Protein AF-X1VZ07-F1 (afdb_monomer_lite)

pLDDT: mean 96.07, std 5.17, range [61.47, 98.81]

Secondary structure (DSSP, 8-state):
-HHHHHHHHHHHHHHHHTT-HHHHHHHHHHHHHHHHHTTT----TT--HHHHHHHHHHHHHHHHHHTT-HHHHHHHHHHHHHHHHHTT-GGGHHHHHHHHHHHHHHTT-HHHHHHHHHHHHHH--SS---HHHHHHHHHHHHHTT-HHHHGGG-

Organism: NCBI:txid412755

Foldseek 3Di:
DQVVLVVLQVVLVVCVVVVVLVSSLVSLVVSLVVLVVCVPPPPDPPGDSPVSNLSSLLSNLLSCLSVVVLVVNVVSLVVNVVVCVVVVVQLCVLSSLQSVLSSCVSVVVLVSNLVSLVVSVVSHDDDDPPLVSLQSNLVSCVSVVVPVVSVVSD

Radius of gyration: 16.27 Å; chains: 1; bounding box: 40×30×47 Å

Structure (mmCIF, N/CA/C/O backbone):
data_AF-X1VZ07-F1
#
_entry.id   AF-X1VZ07-F1
#
loop_
_atom_site.group_PDB
_atom_site.id
_atom_site.type_symbol
_atom_site.label_atom_id
_atom_site.label_alt_id
_atom_site.label_comp_id
_atom_site.label_asym_id
_atom_site.label_entity_id
_atom_site.label_seq_id
_atom_site.pdbx_PDB_ins_code
_atom_site.Cartn_x
_atom_site.Cartn_y
_atom_site.Cartn_z
_atom_site.occupancy
_atom_site.B_iso_or_equiv
_atom_site.auth_seq_id
_atom_site.auth_comp_id
_atom_site.auth_asym_id
_atom_site.auth_atom_id
_atom_site.pdbx_PDB_model_num
ATOM 1 N N . SER A 1 1 ? 17.725 -8.557 -16.104 1.00 88.75 1 SER A N 1
ATOM 2 C CA . SER A 1 1 ? 16.835 -8.393 -17.277 1.00 88.75 1 SER A CA 1
ATOM 3 C C . SER A 1 1 ? 15.409 -8.119 -16.800 1.00 88.75 1 SER A C 1
ATOM 5 O O . SER A 1 1 ? 15.163 -8.218 -15.601 1.00 88.75 1 SER A O 1
ATOM 7 N N . TYR A 1 2 ? 14.483 -7.753 -17.695 1.00 93.25 2 TYR A N 1
ATOM 8 C CA . TYR A 1 2 ? 13.095 -7.432 -17.327 1.00 93.25 2 TYR A CA 1
ATOM 9 C C . TYR A 1 2 ? 12.397 -8.621 -16.663 1.00 93.25 2 TYR A C 1
ATOM 11 O O . TYR A 1 2 ? 11.966 -8.511 -15.522 1.00 93.25 2 TYR A O 1
ATOM 19 N N . THR A 1 3 ? 12.429 -9.788 -17.313 1.00 94.06 3 THR A N 1
ATOM 20 C CA . THR A 1 3 ? 11.835 -11.034 -16.807 1.00 94.06 3 THR A CA 1
ATOM 21 C C . THR A 1 3 ? 12.337 -11.405 -15.412 1.00 94.06 3 THR A C 1
ATOM 23 O O . THR A 1 3 ? 11.547 -11.788 -14.558 1.00 94.06 3 THR A O 1
ATOM 26 N N . VAL A 1 4 ? 13.636 -11.228 -15.140 1.00 96.12 4 VAL A N 1
ATOM 27 C CA . VAL A 1 4 ? 14.211 -11.496 -13.810 1.00 96.12 4 VAL 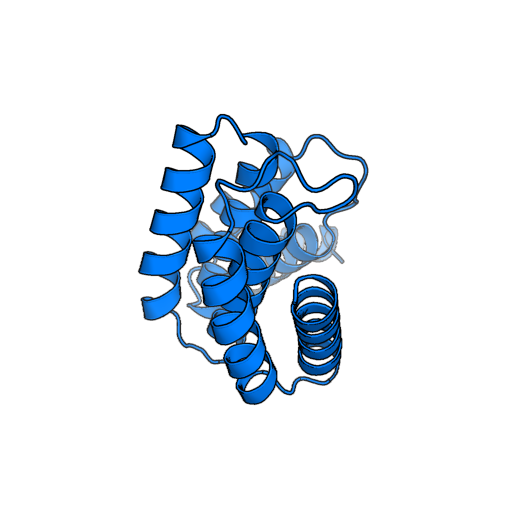A CA 1
ATOM 28 C C . VAL A 1 4 ? 13.595 -10.593 -12.739 1.00 96.12 4 VAL A C 1
ATOM 30 O O . VAL A 1 4 ? 13.274 -11.072 -11.657 1.00 96.12 4 VAL A O 1
ATOM 33 N N . ASN A 1 5 ? 13.390 -9.306 -13.030 1.00 97.25 5 ASN A N 1
ATOM 34 C CA . ASN A 1 5 ? 12.803 -8.380 -12.058 1.00 97.25 5 ASN A CA 1
ATOM 35 C C . ASN A 1 5 ? 11.287 -8.566 -11.918 1.00 97.25 5 ASN A C 1
ATOM 37 O O . ASN A 1 5 ? 10.767 -8.424 -10.817 1.00 97.25 5 ASN A O 1
ATOM 41 N N . CYS A 1 6 ? 10.583 -8.963 -12.981 1.00 96.31 6 CYS A N 1
ATOM 42 C CA . CYS A 1 6 ? 9.183 -9.381 -12.876 1.00 96.31 6 CYS A CA 1
ATOM 43 C C . CYS A 1 6 ? 9.042 -10.611 -11.968 1.00 96.31 6 CYS A C 1
ATOM 45 O O . CYS A 1 6 ? 8.223 -10.610 -11.055 1.00 96.31 6 CYS A O 1
ATOM 47 N N . ASN A 1 7 ? 9.892 -11.627 -12.151 1.00 97.19 7 ASN A N 1
ATOM 48 C CA . ASN A 1 7 ? 9.895 -12.810 -11.288 1.00 97.19 7 ASN A CA 1
ATOM 49 C C . ASN A 1 7 ? 10.259 -12.457 -9.843 1.00 97.19 7 ASN A C 1
ATOM 51 O O . ASN A 1 7 ? 9.643 -12.971 -8.915 1.00 97.19 7 ASN A O 1
ATOM 55 N N . LYS A 1 8 ? 11.212 -11.540 -9.638 1.00 98.06 8 LYS A N 1
ATOM 56 C CA . LYS A 1 8 ? 11.553 -11.036 -8.305 1.00 98.06 8 LYS A CA 1
ATOM 57 C C . LYS A 1 8 ? 10.361 -10.341 -7.633 1.00 98.06 8 LYS A C 1
ATOM 59 O O . LYS A 1 8 ? 10.103 -10.603 -6.462 1.00 98.06 8 LYS A O 1
ATOM 64 N N . TYR A 1 9 ? 9.603 -9.526 -8.369 1.00 98.31 9 TYR A N 1
ATOM 65 C CA . TYR A 1 9 ? 8.363 -8.933 -7.864 1.00 98.31 9 TYR A CA 1
ATOM 66 C C . TYR A 1 9 ? 7.345 -10.010 -7.452 1.00 98.31 9 TYR A C 1
ATOM 68 O O . TYR A 1 9 ? 6.799 -9.936 -6.354 1.00 98.31 9 TYR A O 1
ATOM 76 N N . LEU A 1 10 ? 7.140 -11.049 -8.271 1.00 98.06 10 LEU A N 1
ATOM 77 C CA . LEU A 1 10 ? 6.233 -12.160 -7.938 1.00 98.06 10 LEU A CA 1
ATOM 78 C C . LEU A 1 10 ? 6.692 -12.939 -6.693 1.00 98.06 10 LEU A C 1
ATOM 80 O O . LEU A 1 10 ? 5.879 -13.267 -5.831 1.00 98.06 10 LEU A O 1
ATOM 84 N N . ILE A 1 11 ? 7.999 -13.178 -6.546 1.00 98.31 11 ILE A N 1
ATOM 85 C CA . ILE A 1 11 ? 8.575 -13.773 -5.330 1.00 98.31 11 ILE A CA 1
ATOM 86 C C . ILE A 1 11 ? 8.301 -12.882 -4.114 1.00 98.31 11 ILE A C 1
ATOM 88 O O . ILE A 1 11 ? 7.955 -13.393 -3.049 1.00 98.31 11 ILE A O 1
ATOM 92 N N . ALA A 1 12 ? 8.415 -11.559 -4.259 1.00 98.56 12 ALA A N 1
ATOM 93 C CA . ALA A 1 12 ? 8.084 -10.631 -3.186 1.00 98.56 12 ALA A CA 1
ATOM 94 C C . ALA A 1 12 ? 6.601 -10.716 -2.791 1.00 98.56 12 ALA A C 1
ATOM 96 O O . ALA A 1 12 ? 6.312 -10.749 -1.600 1.00 98.56 12 ALA A O 1
ATOM 97 N N . GLN A 1 13 ? 5.675 -10.839 -3.750 1.00 98.44 13 GLN A N 1
ATOM 98 C CA . GLN A 1 13 ? 4.250 -11.044 -3.445 1.00 98.44 13 GLN A CA 1
ATOM 99 C C . GLN A 1 13 ? 4.016 -12.330 -2.640 1.00 98.44 13 GLN A C 1
ATOM 101 O O . GLN A 1 13 ? 3.310 -12.308 -1.633 1.00 98.44 13 GLN A O 1
ATOM 106 N N . ASN A 1 14 ? 4.671 -13.434 -3.013 1.00 98.38 14 ASN A N 1
ATOM 107 C CA . ASN A 1 14 ? 4.587 -14.686 -2.254 1.00 98.38 14 ASN A CA 1
ATOM 108 C C . ASN A 1 14 ? 5.146 -14.530 -0.832 1.00 98.38 14 ASN A C 1
ATOM 110 O O . ASN A 1 14 ? 4.551 -15.014 0.128 1.00 98.38 14 ASN A O 1
ATOM 114 N N . LYS A 1 15 ? 6.265 -13.813 -0.676 1.00 98.50 15 LYS A N 1
ATOM 115 C CA . LYS A 1 15 ? 6.839 -13.498 0.640 1.00 98.50 15 LYS A CA 1
ATOM 116 C C . LYS A 1 15 ? 5.877 -12.666 1.494 1.00 98.50 15 LYS A C 1
ATOM 118 O O . LYS A 1 15 ? 5.711 -12.980 2.668 1.00 98.50 15 LYS A O 1
ATOM 123 N N . ILE A 1 16 ? 5.202 -11.666 0.918 1.00 98.06 16 ILE A N 1
ATOM 124 C CA . ILE A 1 16 ? 4.162 -10.876 1.607 1.00 98.06 16 ILE A CA 1
ATOM 125 C C . ILE A 1 16 ? 3.028 -11.785 2.083 1.00 98.06 16 ILE A C 1
ATOM 127 O O . ILE A 1 16 ? 2.641 -11.705 3.247 1.00 98.06 16 ILE A O 1
ATOM 131 N N . TYR A 1 17 ? 2.536 -12.677 1.218 1.00 96.50 17 TYR A N 1
ATOM 132 C CA . TYR A 1 17 ? 1.482 -13.633 1.567 1.00 96.50 17 TYR A CA 1
ATOM 133 C C . TYR A 1 17 ? 1.880 -14.546 2.740 1.00 96.50 17 TYR A C 1
ATOM 135 O O . TYR A 1 17 ? 1.061 -14.838 3.607 1.00 96.50 17 TYR A O 1
ATOM 143 N N . LEU A 1 18 ? 3.155 -14.939 2.810 1.00 97.94 18 LEU A N 1
ATOM 144 C CA . LEU A 1 18 ? 3.720 -15.742 3.900 1.00 97.94 18 LEU A CA 1
ATOM 145 C C . LEU A 1 18 ? 4.106 -14.925 5.150 1.00 97.94 18 LEU A C 1
ATOM 147 O O . LEU A 1 18 ? 4.579 -15.495 6.130 1.00 97.94 18 LEU A O 1
ATOM 151 N N . GLY A 1 19 ? 3.940 -13.599 5.135 1.00 97.25 19 GLY A N 1
ATOM 152 C CA . GLY A 1 19 ? 4.330 -12.714 6.238 1.00 97.25 19 GLY A CA 1
ATOM 153 C C . GLY A 1 19 ? 5.837 -12.436 6.346 1.00 97.25 19 GLY A C 1
ATOM 154 O O . GLY A 1 19 ? 6.286 -11.854 7.334 1.00 97.25 19 GLY A O 1
ATOM 155 N N . LEU A 1 20 ? 6.629 -12.802 5.335 1.00 98.38 20 LEU A N 1
ATOM 156 C CA . LEU A 1 20 ? 8.079 -12.583 5.256 1.00 98.38 20 LEU A CA 1
ATOM 157 C C . LEU A 1 20 ? 8.399 -11.149 4.793 1.00 98.38 20 LEU A C 1
ATOM 159 O O . LEU A 1 20 ? 9.041 -10.920 3.763 1.00 98.38 20 LEU A O 1
ATOM 163 N N . TYR A 1 21 ? 7.917 -10.161 5.548 1.00 98.19 21 TYR A N 1
ATOM 164 C CA . TYR A 1 21 ? 7.914 -8.754 5.138 1.00 98.19 21 TYR A CA 1
ATOM 165 C C . TYR A 1 21 ? 9.319 -8.158 4.957 1.00 98.19 21 TYR A C 1
ATOM 167 O O . TYR A 1 21 ? 9.546 -7.424 4.001 1.00 98.19 21 TYR A O 1
ATOM 175 N N . GLU A 1 22 ? 10.291 -8.497 5.808 1.00 98.19 22 GLU A N 1
ATOM 176 C CA . GLU A 1 22 ? 11.678 -8.016 5.656 1.00 98.19 22 GLU A CA 1
ATOM 177 C C . GLU A 1 22 ? 12.319 -8.476 4.345 1.00 98.19 22 GLU A C 1
ATOM 179 O O . GLU A 1 22 ? 13.011 -7.727 3.654 1.00 98.19 22 GLU A O 1
ATOM 184 N N . GLU A 1 23 ? 12.084 -9.731 3.978 1.00 98.19 23 GLU A N 1
ATOM 185 C CA . GLU A 1 23 ? 12.626 -10.301 2.753 1.00 98.19 23 GLU A CA 1
ATOM 186 C C . GLU A 1 23 ? 11.910 -9.741 1.529 1.00 98.19 23 GLU A C 1
ATOM 188 O O . GLU A 1 23 ? 12.569 -9.415 0.543 1.00 98.19 23 GLU A O 1
ATOM 193 N N . ALA A 1 24 ? 10.583 -9.593 1.594 1.00 98.56 24 ALA A N 1
ATOM 194 C CA . ALA A 1 24 ? 9.808 -8.942 0.544 1.00 98.56 24 ALA A CA 1
ATOM 195 C C . ALA A 1 24 ? 10.293 -7.506 0.304 1.00 98.56 24 ALA A C 1
ATOM 197 O O . ALA A 1 24 ? 10.519 -7.119 -0.842 1.00 98.56 24 ALA A O 1
ATOM 198 N N . ASN A 1 25 ? 10.531 -6.743 1.375 1.00 98.19 25 ASN A N 1
ATOM 199 C CA . ASN A 1 25 ? 11.026 -5.369 1.316 1.00 98.19 25 ASN A CA 1
ATOM 200 C C . ASN A 1 25 ? 12.347 -5.262 0.529 1.00 98.19 25 ASN A C 1
ATOM 202 O O . ASN A 1 25 ? 12.474 -4.423 -0.370 1.00 98.19 25 ASN A O 1
ATOM 206 N N . LYS A 1 26 ? 13.306 -6.156 0.810 1.00 97.69 26 LYS A N 1
ATOM 207 C CA . LYS A 1 26 ? 14.599 -6.204 0.103 1.00 97.69 26 LYS A CA 1
ATOM 208 C C . LYS A 1 26 ? 14.426 -6.471 -1.394 1.00 97.69 26 LYS A C 1
ATOM 210 O O . LYS A 1 26 ? 15.054 -5.803 -2.218 1.00 97.69 26 LYS A O 1
ATOM 215 N N . GLU A 1 27 ? 13.559 -7.415 -1.760 1.00 98.00 27 GLU A N 1
ATOM 216 C CA . GLU A 1 27 ? 13.290 -7.724 -3.170 1.00 98.00 27 GLU A CA 1
ATOM 217 C C . GLU A 1 27 ? 12.609 -6.557 -3.895 1.00 98.00 27 GLU A C 1
ATOM 219 O O . GLU A 1 27 ? 13.004 -6.202 -5.010 1.00 98.00 27 GLU A O 1
ATOM 224 N N . LEU A 1 28 ? 11.622 -5.929 -3.252 1.00 98.38 28 LEU A N 1
ATOM 225 C CA . LEU A 1 28 ? 10.876 -4.797 -3.801 1.00 98.38 28 LEU A CA 1
ATOM 226 C C . LEU A 1 28 ? 11.765 -3.575 -4.014 1.00 98.38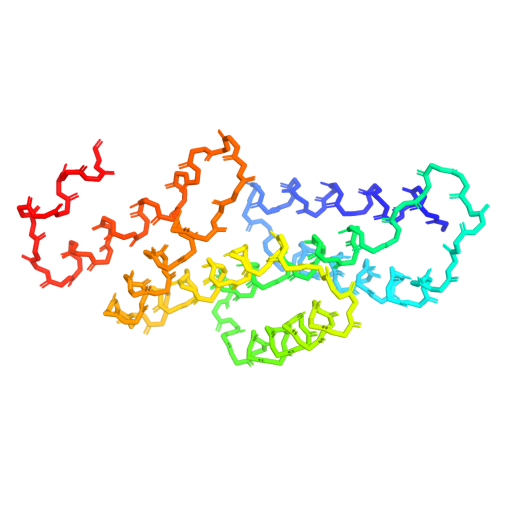 28 LEU A C 1
ATOM 228 O O . LEU A 1 28 ? 11.678 -2.944 -5.065 1.00 98.38 28 LEU A O 1
ATOM 232 N N . SER A 1 29 ? 12.668 -3.283 -3.078 1.00 97.25 29 SER A N 1
ATOM 233 C CA . SER A 1 29 ? 13.631 -2.184 -3.214 1.00 97.25 29 SER A CA 1
ATOM 234 C C . SER A 1 29 ? 14.501 -2.349 -4.468 1.00 97.25 29 SER A C 1
ATOM 236 O O . SER A 1 29 ? 14.654 -1.417 -5.258 1.00 97.25 29 SER A O 1
ATOM 238 N N . SER A 1 30 ? 14.986 -3.571 -4.714 1.00 96.56 30 SER A N 1
ATOM 239 C CA . SER A 1 30 ? 15.741 -3.915 -5.926 1.00 96.56 30 SER A CA 1
ATOM 240 C C . SER A 1 30 ? 14.886 -3.803 -7.199 1.00 96.56 30 SER A C 1
ATOM 242 O O . SER A 1 30 ? 15.362 -3.293 -8.217 1.00 96.56 30 SER A O 1
ATOM 244 N N . CYS A 1 31 ? 13.616 -4.222 -7.145 1.00 97.81 31 CYS A N 1
ATOM 245 C CA . CYS A 1 31 ? 12.675 -4.078 -8.260 1.00 97.81 31 CYS A CA 1
ATOM 246 C C . CYS A 1 31 ? 12.429 -2.606 -8.607 1.00 97.81 31 CYS A C 1
ATOM 248 O O . CYS A 1 31 ? 12.515 -2.232 -9.777 1.00 97.81 31 CYS A O 1
ATOM 250 N N . ILE A 1 32 ? 12.169 -1.761 -7.606 1.00 97.88 32 ILE A N 1
ATOM 251 C CA . ILE A 1 32 ? 11.939 -0.321 -7.780 1.00 97.88 32 ILE A CA 1
ATOM 252 C C . ILE A 1 32 ? 13.136 0.324 -8.468 1.00 97.88 32 ILE A C 1
ATOM 254 O O . ILE A 1 32 ? 12.951 1.039 -9.452 1.00 97.88 32 ILE A O 1
ATOM 258 N N . GLU A 1 33 ? 14.356 0.047 -8.001 1.00 97.38 33 GLU A N 1
ATOM 259 C CA . GLU A 1 33 ? 15.571 0.585 -8.614 1.00 97.38 33 GLU A CA 1
ATOM 260 C C . GLU A 1 33 ? 15.673 0.188 -10.093 1.00 97.38 33 GLU A C 1
ATOM 262 O O . GLU A 1 33 ? 15.915 1.038 -10.957 1.00 97.38 33 GLU A O 1
ATOM 267 N N . TYR A 1 34 ? 15.442 -1.090 -10.400 1.00 97.38 34 TYR A N 1
ATOM 268 C CA . TYR A 1 34 ? 15.485 -1.582 -11.770 1.00 97.38 34 TYR A CA 1
ATOM 269 C C . TYR A 1 34 ? 14.410 -0.935 -12.648 1.00 97.38 34 TYR A C 1
ATOM 271 O O . TYR A 1 34 ? 14.734 -0.380 -13.699 1.00 97.38 34 TYR A O 1
ATOM 279 N N . PHE A 1 35 ? 13.139 -0.981 -12.246 1.00 97.06 35 PHE A N 1
ATOM 280 C CA . PHE A 1 35 ? 12.046 -0.468 -13.070 1.00 97.06 35 PHE A CA 1
ATOM 281 C C . PHE A 1 35 ? 12.144 1.047 -13.250 1.00 97.06 35 PHE A C 1
ATOM 283 O O . PHE A 1 35 ? 11.998 1.520 -14.377 1.00 97.06 35 PHE A O 1
ATOM 290 N N . LYS A 1 36 ? 12.530 1.790 -12.202 1.00 96.56 36 LYS A N 1
ATOM 291 C CA . LYS A 1 36 ? 12.767 3.240 -12.266 1.00 96.56 36 LYS A CA 1
ATOM 292 C C . LYS A 1 36 ? 13.823 3.611 -13.308 1.00 96.56 36 LYS A C 1
ATOM 294 O O . LYS A 1 36 ? 13.592 4.502 -14.121 1.00 96.56 36 LYS A O 1
ATOM 299 N N . LYS A 1 37 ? 14.961 2.905 -13.331 1.00 96.06 37 LYS A N 1
ATOM 300 C CA . LYS A 1 37 ? 16.048 3.141 -14.304 1.00 96.06 37 LYS A CA 1
ATOM 301 C C . LYS A 1 37 ? 15.641 2.872 -15.757 1.00 96.06 37 LYS A C 1
ATOM 303 O O . LYS A 1 37 ? 16.341 3.300 -16.668 1.00 96.06 37 LYS A O 1
ATOM 308 N N . ASN A 1 38 ? 14.546 2.149 -15.987 1.00 95.06 38 ASN A N 1
ATOM 309 C CA . ASN A 1 38 ? 14.113 1.720 -17.316 1.00 95.06 38 ASN A CA 1
ATOM 310 C C . ASN A 1 38 ? 12.782 2.360 -17.757 1.00 95.06 38 ASN A C 1
ATOM 312 O O . ASN A 1 38 ? 12.243 1.959 -18.783 1.00 95.06 38 ASN A O 1
ATOM 316 N N . LEU A 1 39 ? 12.266 3.367 -17.040 1.00 93.12 39 LEU A N 1
ATOM 317 C CA . LEU A 1 39 ? 10.977 4.010 -17.350 1.00 93.12 39 LEU A CA 1
ATOM 318 C C . LEU A 1 39 ? 10.916 4.669 -18.736 1.00 93.12 39 LEU A C 1
ATOM 320 O O . LEU A 1 39 ? 9.836 4.791 -19.301 1.00 93.12 39 LEU A O 1
ATOM 324 N N . THR A 1 40 ? 12.055 5.079 -19.294 1.00 89.00 40 THR A N 1
ATOM 325 C CA . THR A 1 40 ? 12.137 5.700 -20.626 1.00 89.00 40 THR A CA 1
ATOM 326 C C . THR A 1 40 ? 12.186 4.685 -21.770 1.00 89.00 40 THR A C 1
ATOM 328 O O . THR A 1 40 ? 12.167 5.079 -22.935 1.00 89.00 40 THR A O 1
ATOM 331 N N . LYS A 1 41 ? 12.253 3.378 -21.479 1.00 85.00 41 LYS A N 1
ATOM 332 C CA . LYS A 1 41 ? 12.300 2.333 -22.508 1.00 85.00 41 LYS A CA 1
ATOM 333 C C . LYS A 1 41 ? 10.900 2.062 -23.050 1.00 85.00 41 LYS A C 1
ATOM 335 O O . LYS A 1 41 ? 10.135 1.309 -22.458 1.00 85.00 41 LYS A O 1
ATOM 340 N N . THR A 1 42 ? 10.590 2.670 -24.190 1.00 65.75 42 THR A N 1
ATOM 341 C CA . THR A 1 42 ? 9.288 2.566 -24.870 1.00 65.75 42 THR A CA 1
ATOM 342 C C . THR A 1 42 ? 9.271 1.567 -26.033 1.00 65.75 42 THR A C 1
ATOM 344 O O . THR A 1 42 ? 8.199 1.214 -26.509 1.00 65.75 42 THR A O 1
ATOM 347 N N . SER A 1 43 ? 10.433 1.081 -26.487 1.00 61.47 43 SER A N 1
ATOM 348 C CA . SER A 1 43 ? 10.570 0.215 -27.674 1.00 61.47 43 SER A CA 1
ATOM 349 C C . SER A 1 43 ? 10.504 -1.292 -27.392 1.00 61.47 43 SER A C 1
ATOM 351 O O . SER A 1 43 ? 10.559 -2.101 -28.316 1.00 61.47 43 SER A O 1
ATOM 353 N N . ASP A 1 44 ? 10.385 -1.692 -26.127 1.00 76.69 44 ASP A N 1
ATOM 354 C CA . ASP A 1 44 ? 10.341 -3.096 -25.730 1.00 76.69 44 ASP A CA 1
ATOM 355 C C . ASP A 1 44 ? 8.897 -3.632 -25.759 1.00 76.69 44 ASP A C 1
ATOM 357 O O . ASP A 1 44 ? 8.176 -3.564 -24.758 1.00 76.69 44 ASP A O 1
ATOM 361 N N . LEU A 1 45 ? 8.475 -4.192 -26.899 1.00 77.62 45 LEU A N 1
ATOM 362 C CA . LEU A 1 45 ? 7.147 -4.797 -27.044 1.00 77.62 45 LEU A CA 1
ATOM 363 C C . LEU A 1 45 ? 6.881 -5.821 -25.923 1.00 77.62 45 LEU A C 1
ATOM 365 O O . LEU A 1 45 ? 7.691 -6.712 -25.664 1.00 77.62 45 LEU A O 1
ATOM 369 N N . GLY A 1 46 ? 5.741 -5.676 -25.244 1.00 79.69 46 GLY A N 1
ATOM 370 C CA . GLY A 1 46 ? 5.322 -6.561 -24.151 1.00 79.69 46 GLY A CA 1
ATOM 371 C C . GLY A 1 46 ? 5.952 -6.269 -22.782 1.00 79.69 46 GLY A C 1
ATOM 372 O O . GLY A 1 46 ? 5.648 -6.978 -21.821 1.00 79.69 46 GLY A O 1
ATOM 373 N N . LYS A 1 47 ? 6.799 -5.238 -22.645 1.00 90.06 47 LYS A N 1
ATOM 374 C CA . LYS A 1 47 ? 7.374 -4.843 -21.349 1.00 90.06 47 LYS A CA 1
ATOM 375 C C . LYS A 1 47 ? 6.706 -3.584 -20.810 1.00 90.06 47 LYS A C 1
ATOM 377 O O . LYS A 1 47 ? 6.696 -2.548 -21.463 1.00 90.06 47 LYS A O 1
ATOM 382 N N . ASN A 1 48 ? 6.199 -3.655 -19.582 1.00 92.44 48 ASN A N 1
ATOM 383 C CA . ASN A 1 48 ? 5.548 -2.534 -18.911 1.00 92.44 48 ASN A CA 1
ATOM 384 C C . ASN A 1 48 ? 6.320 -2.131 -17.647 1.00 92.44 48 ASN A C 1
ATOM 386 O O . ASN A 1 48 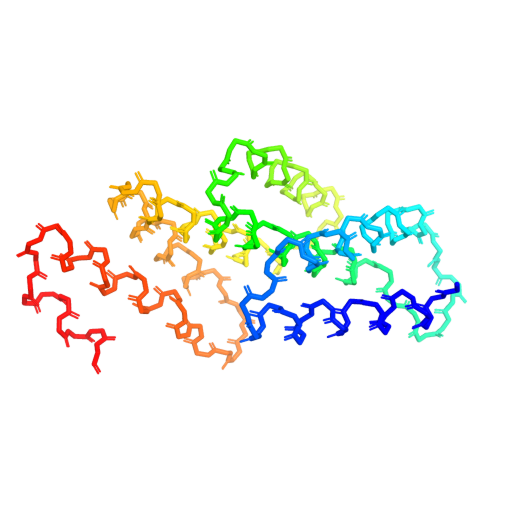? 5.944 -2.460 -16.521 1.00 92.44 48 ASN A O 1
ATOM 390 N N . TYR A 1 49 ? 7.436 -1.424 -17.843 1.00 95.25 49 TYR A N 1
ATOM 391 C CA . TYR A 1 49 ? 8.283 -0.943 -16.746 1.00 95.25 49 TYR A CA 1
ATOM 392 C C . TYR A 1 49 ? 7.526 0.005 -15.801 1.00 95.25 49 TYR A C 1
ATOM 394 O O . TYR A 1 49 ? 7.745 -0.038 -14.594 1.00 95.25 49 TYR A O 1
ATOM 402 N N . GLN A 1 50 ? 6.611 0.822 -16.332 1.00 95.31 50 GLN A N 1
ATOM 403 C CA . GLN A 1 50 ? 5.810 1.771 -15.557 1.00 95.31 50 GLN A CA 1
ATOM 404 C C . GLN A 1 50 ? 4.855 1.068 -14.586 1.00 95.31 50 GLN A C 1
ATOM 406 O O . GLN A 1 50 ? 4.812 1.421 -13.409 1.00 95.31 50 GLN A O 1
ATOM 411 N N . MET A 1 51 ? 4.139 0.044 -15.055 1.00 95.25 51 MET A N 1
ATOM 412 C CA . MET A 1 51 ? 3.243 -0.754 -14.216 1.00 95.25 51 MET A CA 1
ATOM 413 C C . MET A 1 51 ? 4.015 -1.431 -13.084 1.00 95.25 51 MET A C 1
ATOM 415 O O . MET A 1 51 ? 3.666 -1.268 -11.919 1.00 95.25 51 MET A O 1
ATOM 419 N N . PHE A 1 52 ? 5.107 -2.132 -13.403 1.00 97.06 52 PHE A N 1
ATOM 420 C CA . PHE A 1 52 ? 5.892 -2.823 -12.380 1.00 97.06 52 PHE A CA 1
ATOM 421 C C . PHE A 1 52 ? 6.598 -1.868 -11.408 1.00 97.06 52 PHE A C 1
ATOM 423 O O . PHE A 1 52 ? 6.775 -2.221 -10.242 1.00 97.06 52 PHE A O 1
ATOM 430 N N . TYR A 1 53 ? 6.961 -0.658 -11.840 1.00 98.00 53 TYR A N 1
ATOM 431 C CA . TYR A 1 53 ? 7.452 0.385 -10.938 1.00 98.00 53 TYR A CA 1
ATOM 432 C C . TYR A 1 53 ? 6.384 0.789 -9.914 1.00 98.00 53 TYR A C 1
ATOM 434 O O . TYR A 1 53 ? 6.647 0.752 -8.712 1.00 98.00 53 TYR A O 1
ATOM 442 N N . LEU A 1 54 ? 5.170 1.112 -10.376 1.00 98.25 54 LEU A N 1
ATOM 443 C CA . LEU A 1 54 ? 4.058 1.504 -9.506 1.00 98.25 54 LEU A CA 1
ATOM 444 C C . LEU A 1 54 ? 3.633 0.369 -8.571 1.00 98.25 54 LEU A C 1
ATOM 446 O O . LEU A 1 54 ? 3.469 0.594 -7.376 1.00 98.25 54 LEU A O 1
ATOM 450 N N . TYR A 1 55 ? 3.533 -0.857 -9.082 1.00 97.94 55 TYR A N 1
ATOM 451 C CA . TYR A 1 55 ? 3.199 -2.028 -8.271 1.00 97.94 55 TYR A CA 1
ATOM 452 C C . TYR A 1 55 ? 4.260 -2.320 -7.214 1.00 97.94 55 TYR A C 1
ATOM 454 O O . TYR A 1 55 ? 3.921 -2.605 -6.068 1.00 97.94 55 TYR A O 1
ATOM 462 N N . SER A 1 56 ? 5.544 -2.206 -7.565 1.00 98.44 56 SER A N 1
ATOM 463 C CA . SER A 1 56 ? 6.617 -2.409 -6.589 1.00 98.44 56 SER A CA 1
ATOM 464 C C . SER A 1 56 ? 6.599 -1.327 -5.505 1.00 98.44 56 SER A C 1
ATOM 466 O O . SER A 1 56 ? 6.818 -1.648 -4.339 1.00 98.44 56 SER A O 1
ATOM 468 N N . LEU A 1 57 ? 6.292 -0.070 -5.859 1.00 98.56 57 LEU A N 1
ATOM 469 C CA . LEU A 1 57 ? 6.099 1.011 -4.886 1.00 98.56 57 LEU A CA 1
ATOM 470 C C . LEU A 1 57 ? 4.933 0.723 -3.935 1.00 98.56 57 LEU A C 1
ATOM 472 O O . LEU A 1 57 ? 5.125 0.807 -2.726 1.00 98.56 57 LEU A O 1
ATOM 476 N N . MET A 1 58 ? 3.759 0.358 -4.461 1.00 98.25 58 MET A N 1
ATOM 477 C CA . MET A 1 58 ? 2.588 0.015 -3.641 1.00 98.25 58 MET A CA 1
ATOM 478 C C . MET A 1 58 ? 2.913 -1.108 -2.654 1.00 98.25 58 MET A C 1
ATOM 480 O O . MET A 1 58 ? 2.736 -0.952 -1.449 1.00 98.25 58 MET A O 1
ATOM 484 N N . SER A 1 59 ? 3.479 -2.215 -3.144 1.00 98.44 59 SER A N 1
ATOM 485 C CA . SER A 1 59 ? 3.835 -3.344 -2.284 1.00 98.44 59 SER A CA 1
ATOM 486 C C . SER A 1 59 ? 4.909 -2.992 -1.253 1.00 98.44 59 SER A C 1
ATOM 488 O O . SER A 1 59 ? 4.886 -3.541 -0.151 1.00 98.44 59 SER A O 1
ATOM 490 N N . LEU A 1 60 ? 5.848 -2.090 -1.571 1.00 98.62 60 LEU A N 1
ATOM 491 C CA . LEU A 1 60 ? 6.848 -1.637 -0.602 1.00 98.62 60 LEU A CA 1
ATOM 492 C C . LEU A 1 60 ? 6.200 -0.802 0.505 1.00 98.62 60 LEU A C 1
ATOM 494 O O . LEU A 1 60 ? 6.524 -1.017 1.672 1.00 98.62 60 LEU A O 1
ATOM 498 N N . ILE A 1 61 ? 5.262 0.084 0.153 1.00 98.69 61 ILE A N 1
ATOM 499 C CA . ILE A 1 61 ? 4.500 0.888 1.118 1.00 98.69 61 ILE A CA 1
ATOM 500 C C . ILE A 1 61 ? 3.726 -0.026 2.073 1.00 98.69 61 ILE A C 1
ATOM 502 O O . ILE A 1 61 ? 3.878 0.093 3.290 1.00 98.69 61 ILE A O 1
ATOM 506 N N . ASP A 1 62 ? 2.981 -0.995 1.535 1.00 97.31 62 ASP A N 1
ATOM 507 C CA . ASP A 1 62 ? 2.228 -1.958 2.345 1.00 97.31 62 ASP A CA 1
ATOM 508 C C . ASP A 1 62 ? 3.153 -2.768 3.261 1.00 97.31 62 ASP A C 1
ATOM 510 O O . ASP A 1 62 ? 2.873 -2.953 4.448 1.00 97.31 62 ASP A O 1
ATOM 514 N N . THR A 1 63 ? 4.294 -3.222 2.736 1.00 98.12 63 THR A N 1
ATOM 515 C CA . THR A 1 63 ? 5.295 -3.975 3.504 1.00 98.12 63 THR A CA 1
ATOM 516 C C . THR A 1 63 ? 5.868 -3.131 4.644 1.00 98.12 63 THR A C 1
ATOM 518 O O . THR A 1 63 ? 5.956 -3.600 5.780 1.00 98.12 63 THR A O 1
ATOM 521 N N . ASN A 1 64 ? 6.201 -1.869 4.377 1.00 98.50 64 ASN A N 1
ATOM 522 C CA . ASN A 1 64 ? 6.652 -0.919 5.389 1.00 98.50 64 ASN A CA 1
ATOM 523 C C . ASN A 1 64 ? 5.590 -0.685 6.464 1.00 98.50 64 ASN A C 1
ATOM 525 O O . ASN A 1 64 ? 5.921 -0.681 7.650 1.00 98.50 64 ASN A O 1
ATOM 529 N N . THR A 1 65 ? 4.313 -0.590 6.087 1.00 98.06 65 THR A N 1
ATOM 530 C CA . THR A 1 65 ? 3.205 -0.502 7.046 1.00 98.06 65 THR A CA 1
ATOM 531 C C . THR A 1 65 ? 3.170 -1.719 7.975 1.00 98.06 65 THR A C 1
ATOM 533 O O . THR A 1 65 ? 3.043 -1.555 9.191 1.00 98.06 65 THR A O 1
ATOM 536 N N . LYS A 1 66 ? 3.347 -2.943 7.452 1.00 97.25 66 LYS A N 1
ATOM 537 C CA . LYS A 1 66 ? 3.398 -4.165 8.284 1.00 97.25 66 LYS A CA 1
ATOM 538 C C . LYS A 1 66 ? 4.629 -4.217 9.191 1.00 97.25 66 LYS A C 1
ATOM 540 O O . LYS A 1 66 ? 4.531 -4.711 10.312 1.00 97.25 66 LYS A O 1
ATOM 545 N N . LEU A 1 67 ? 5.751 -3.658 8.741 1.00 97.75 67 LEU A N 1
ATOM 546 C CA . LEU A 1 67 ? 6.993 -3.527 9.512 1.00 97.75 67 LEU A CA 1
ATOM 547 C C . LEU A 1 67 ? 7.009 -2.316 10.462 1.00 97.75 67 LEU A C 1
ATOM 549 O O . LEU A 1 67 ? 7.992 -2.122 11.173 1.00 97.75 67 LEU A O 1
ATOM 553 N N . ARG A 1 68 ? 5.940 -1.507 10.502 1.00 97.00 68 ARG A N 1
ATOM 554 C CA . ARG A 1 68 ? 5.849 -0.244 11.265 1.00 97.00 68 ARG A CA 1
ATOM 555 C C . ARG A 1 68 ? 6.881 0.817 10.857 1.00 97.00 68 ARG A C 1
ATOM 557 O O . ARG A 1 68 ? 7.209 1.707 11.639 1.00 97.00 68 ARG A O 1
ATOM 564 N N . ARG A 1 69 ? 7.357 0.761 9.614 1.00 97.62 69 ARG A N 1
ATOM 565 C CA . ARG A 1 69 ? 8.288 1.718 8.990 1.00 97.62 69 ARG A CA 1
ATOM 566 C C . ARG A 1 69 ? 7.538 2.880 8.343 1.00 97.62 69 ARG A C 1
ATOM 568 O O . ARG A 1 69 ? 7.696 3.200 7.170 1.00 97.62 69 ARG A O 1
ATOM 575 N N . HIS A 1 70 ? 6.668 3.493 9.128 1.00 96.62 70 HIS A N 1
ATOM 576 C CA . HIS A 1 70 ? 5.699 4.475 8.661 1.00 96.62 70 HIS A CA 1
ATOM 577 C C . HIS A 1 70 ? 6.316 5.749 8.069 1.00 96.62 70 HIS A C 1
ATOM 579 O O . HIS A 1 70 ? 5.773 6.320 7.128 1.00 96.62 70 HIS A O 1
ATOM 585 N N . GLU A 1 71 ? 7.448 6.201 8.608 1.00 96.44 71 GLU A N 1
ATOM 586 C CA . GLU A 1 71 ? 8.102 7.427 8.135 1.00 96.44 71 GLU A CA 1
ATOM 587 C C . GLU A 1 71 ? 8.661 7.276 6.716 1.00 96.44 71 GLU A C 1
ATOM 589 O O . GLU A 1 71 ? 8.619 8.215 5.920 1.00 96.44 71 GLU A O 1
ATOM 594 N N . GLU A 1 72 ? 9.105 6.071 6.355 1.00 96.94 72 GLU A N 1
ATOM 595 C CA . GLU A 1 72 ? 9.582 5.763 5.005 1.00 96.94 72 GLU A CA 1
ATOM 596 C C . GLU A 1 72 ? 8.450 5.879 3.969 1.00 96.94 72 GLU A C 1
ATOM 598 O O . GLU A 1 72 ?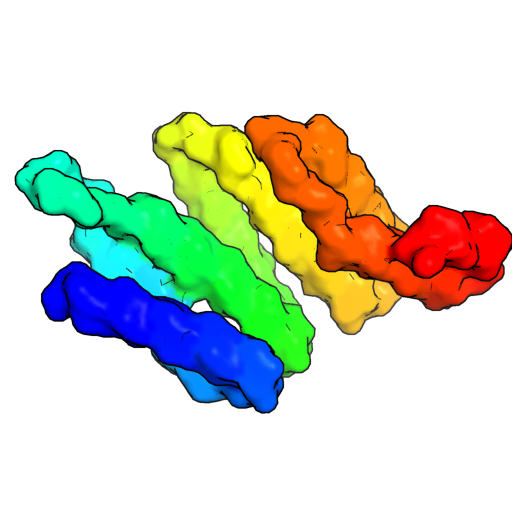 8.678 6.305 2.832 1.00 96.94 72 GLU A O 1
ATOM 603 N N . ASN A 1 73 ? 7.209 5.582 4.372 1.00 98.06 73 ASN A N 1
ATOM 604 C CA . ASN A 1 73 ? 6.043 5.661 3.492 1.00 98.06 73 ASN A CA 1
ATOM 605 C C . ASN A 1 73 ? 5.728 7.091 3.054 1.00 98.06 73 ASN A C 1
ATOM 607 O O . ASN A 1 73 ? 5.281 7.281 1.924 1.00 98.06 73 ASN A O 1
ATOM 611 N N . ASN A 1 74 ? 6.035 8.103 3.872 1.00 95.75 74 ASN A N 1
ATOM 612 C CA . ASN A 1 74 ? 5.811 9.507 3.512 1.00 95.75 74 ASN A CA 1
ATOM 613 C C . ASN A 1 74 ? 6.578 9.886 2.230 1.00 95.75 74 ASN A C 1
ATOM 615 O O . ASN A 1 74 ? 6.038 10.543 1.334 1.00 95.75 74 ASN A O 1
ATOM 619 N N . VAL A 1 75 ? 7.830 9.430 2.111 1.00 96.50 75 VAL A N 1
ATOM 620 C CA . VAL A 1 75 ? 8.685 9.695 0.941 1.00 96.50 75 VAL A CA 1
ATOM 621 C C . VAL A 1 75 ? 8.206 8.907 -0.281 1.00 96.50 75 VAL A C 1
ATOM 623 O O . VAL A 1 75 ? 8.146 9.456 -1.387 1.00 96.50 75 VAL A O 1
ATOM 626 N N . LEU A 1 76 ? 7.832 7.637 -0.094 1.00 98.12 76 LEU A N 1
ATOM 627 C CA . LEU A 1 76 ? 7.353 6.771 -1.176 1.00 98.12 76 LEU A CA 1
ATOM 628 C C . LEU A 1 76 ? 6.016 7.257 -1.750 1.00 98.12 76 LEU A C 1
ATOM 630 O O . LEU A 1 76 ? 5.881 7.355 -2.970 1.00 98.12 76 LEU A O 1
ATOM 634 N N . LEU A 1 77 ? 5.062 7.629 -0.893 1.00 98.44 77 LEU A N 1
ATOM 635 C CA . LEU A 1 77 ? 3.761 8.167 -1.295 1.00 98.44 77 LEU A CA 1
ATOM 636 C C . LEU A 1 77 ? 3.917 9.478 -2.063 1.00 98.44 77 LEU A C 1
ATOM 638 O O . LEU A 1 77 ? 3.354 9.621 -3.148 1.00 98.44 77 LEU A O 1
ATOM 642 N N . LYS A 1 78 ? 4.736 10.412 -1.558 1.00 98.25 78 LYS A N 1
ATOM 643 C CA . LYS A 1 78 ? 5.038 11.662 -2.271 1.00 98.25 78 LYS A CA 1
ATOM 644 C C . LYS A 1 78 ? 5.605 11.380 -3.663 1.00 98.25 78 LYS A C 1
ATOM 646 O O . LYS A 1 78 ? 5.102 11.916 -4.648 1.00 98.25 78 LYS A O 1
ATOM 651 N N . THR A 1 79 ? 6.591 10.486 -3.743 1.00 97.38 79 THR A N 1
ATOM 652 C CA . THR A 1 79 ? 7.207 10.071 -5.013 1.00 97.38 79 THR A CA 1
ATOM 653 C C . THR A 1 79 ? 6.172 9.488 -5.978 1.00 97.38 79 THR A C 1
ATOM 655 O O . THR A 1 79 ? 6.168 9.827 -7.162 1.00 97.38 79 THR A O 1
ATOM 658 N N . ALA A 1 80 ? 5.278 8.626 -5.489 1.00 98.25 80 ALA A N 1
ATOM 659 C CA . ALA A 1 80 ? 4.238 8.006 -6.299 1.00 98.25 80 ALA A CA 1
ATOM 660 C C . ALA A 1 80 ? 3.223 9.031 -6.826 1.00 98.25 80 ALA A C 1
ATOM 662 O O . ALA A 1 80 ? 2.951 9.055 -8.027 1.00 98.25 80 ALA A O 1
ATOM 663 N N . PHE A 1 81 ? 2.704 9.912 -5.966 1.00 98.56 81 PHE A N 1
ATOM 664 C CA . PHE A 1 81 ? 1.740 10.938 -6.372 1.00 98.56 81 PHE A CA 1
ATOM 665 C C . PHE A 1 81 ? 2.338 11.945 -7.361 1.00 98.56 81 PHE A C 1
ATOM 667 O O . PHE A 1 81 ? 1.677 12.302 -8.341 1.00 98.56 81 PHE A O 1
ATOM 674 N N . GLU A 1 82 ? 3.587 12.372 -7.157 1.00 98.31 82 GLU A N 1
ATOM 675 C CA . GLU A 1 82 ? 4.302 13.236 -8.104 1.00 98.31 82 GLU A CA 1
ATOM 676 C C . GLU A 1 82 ? 4.463 12.551 -9.463 1.00 98.31 82 GLU A C 1
ATOM 678 O O . GLU A 1 82 ? 4.125 13.138 -10.494 1.00 98.31 82 GLU A O 1
ATOM 683 N N . TYR A 1 83 ? 4.899 11.289 -9.468 1.00 97.81 83 TYR A N 1
ATOM 684 C CA . TYR A 1 83 ? 5.061 10.513 -10.692 1.00 97.81 83 TYR A CA 1
ATOM 685 C C . TYR A 1 83 ? 3.729 10.320 -11.433 1.00 97.81 83 TYR A C 1
ATOM 687 O O . TYR A 1 83 ? 3.658 10.539 -12.644 1.00 97.81 83 TYR A O 1
ATOM 695 N N . ILE A 1 84 ? 2.658 9.973 -10.713 1.00 98.00 84 ILE A N 1
ATOM 696 C CA . ILE A 1 84 ? 1.311 9.817 -11.276 1.00 98.00 84 ILE A CA 1
ATOM 697 C C . ILE A 1 84 ? 0.838 11.113 -11.932 1.00 98.00 84 ILE A C 1
ATOM 699 O O . ILE A 1 84 ? 0.343 11.088 -13.062 1.00 98.00 84 ILE A O 1
ATOM 703 N N . LYS A 1 85 ? 1.017 12.247 -11.245 1.00 97.88 85 LYS A N 1
ATOM 704 C CA . LYS A 1 85 ? 0.630 13.565 -11.752 1.00 97.88 85 LYS A CA 1
ATOM 705 C C . LYS A 1 85 ? 1.401 13.925 -13.021 1.00 97.88 85 LYS A C 1
ATOM 707 O O . LYS A 1 85 ? 0.788 14.356 -13.989 1.00 97.88 85 LYS A O 1
ATOM 712 N N . GLN A 1 86 ? 2.720 13.737 -13.022 1.00 97.44 86 GLN A N 1
ATOM 713 C CA . GLN A 1 86 ? 3.588 14.078 -14.156 1.00 97.44 86 GLN A CA 1
ATOM 714 C C . GLN A 1 86 ? 3.299 13.236 -15.406 1.00 97.44 86 GLN A C 1
ATOM 716 O O . GLN A 1 86 ? 3.467 13.724 -16.518 1.00 97.44 86 GLN A O 1
ATOM 721 N N . ASN A 1 87 ? 2.853 11.990 -15.229 1.00 96.00 87 ASN A N 1
ATOM 722 C CA . ASN A 1 87 ? 2.662 11.033 -16.321 1.00 96.00 87 ASN A CA 1
ATOM 723 C C . ASN A 1 87 ? 1.182 10.799 -16.680 1.00 96.00 87 ASN A C 1
ATOM 725 O O . ASN A 1 87 ? 0.880 9.882 -17.438 1.00 96.00 87 ASN A O 1
ATOM 729 N N . ASN A 1 88 ? 0.254 11.607 -16.149 1.00 96.38 88 ASN A N 1
ATOM 730 C CA . ASN A 1 88 ? -1.193 11.491 -16.384 1.00 96.38 88 ASN A CA 1
ATOM 731 C C . ASN A 1 88 ? -1.791 10.112 -16.036 1.00 96.38 88 ASN A C 1
ATOM 733 O O . ASN A 1 88 ? -2.716 9.639 -16.691 1.00 96.38 88 ASN A O 1
ATOM 737 N N . LEU A 1 89 ? -1.305 9.483 -14.963 1.00 96.12 89 LEU A N 1
ATOM 738 C CA . LEU A 1 89 ? -1.679 8.123 -14.548 1.00 96.12 89 LEU A CA 1
ATOM 739 C C . LEU A 1 89 ? -2.754 8.103 -13.451 1.00 96.12 89 LEU A C 1
ATOM 741 O O . LEU A 1 89 ? -2.651 7.355 -12.476 1.00 96.12 89 LEU A O 1
ATOM 745 N N . LYS A 1 90 ? -3.767 8.969 -13.562 1.00 96.31 90 LYS A N 1
ATOM 746 C CA . LYS A 1 90 ? -4.759 9.211 -12.495 1.00 96.31 90 LYS A CA 1
ATOM 747 C C . LYS A 1 90 ? -5.497 7.948 -12.036 1.00 96.31 90 LYS A C 1
ATOM 749 O O . LYS A 1 90 ? -5.936 7.896 -10.893 1.00 96.31 90 LYS A O 1
ATOM 754 N N . GLN A 1 91 ? -5.579 6.918 -12.878 1.00 95.38 91 GLN A N 1
ATOM 755 C CA . GLN A 1 91 ? -6.160 5.622 -12.525 1.00 95.38 91 GLN A CA 1
ATOM 756 C C . GLN A 1 91 ? -5.440 4.920 -11.360 1.00 95.38 91 GLN A C 1
ATOM 758 O O . GLN A 1 91 ? -6.050 4.108 -10.676 1.00 95.38 91 GLN A O 1
ATOM 763 N N . TYR A 1 92 ? -4.168 5.243 -11.096 1.00 97.12 92 TYR A N 1
ATOM 764 C CA . TYR A 1 92 ? -3.415 4.676 -9.972 1.00 97.12 92 TYR A CA 1
ATOM 765 C C . TYR A 1 92 ? -3.561 5.481 -8.676 1.00 97.12 92 TYR A C 1
ATOM 767 O O . TYR A 1 92 ? -3.224 4.980 -7.608 1.00 97.12 92 TYR A O 1
ATOM 775 N N . THR A 1 93 ? -4.066 6.718 -8.733 1.00 98.31 93 THR A N 1
ATOM 776 C CA . THR A 1 93 ? -4.262 7.567 -7.549 1.00 98.31 93 THR A CA 1
ATOM 777 C C . THR A 1 93 ? -5.037 6.880 -6.413 1.00 98.31 93 THR A C 1
ATOM 779 O O . THR A 1 93 ? -4.522 6.912 -5.293 1.00 98.31 93 THR A O 1
ATOM 782 N N . PRO A 1 94 ? -6.210 6.245 -6.637 1.00 98.31 94 PRO A N 1
ATOM 783 C CA . PRO A 1 94 ? -6.967 5.635 -5.541 1.00 98.31 94 PRO A CA 1
ATOM 784 C C . PRO A 1 94 ? -6.197 4.520 -4.823 1.00 98.31 94 PRO A C 1
ATOM 786 O O . PRO A 1 94 ? -6.289 4.416 -3.605 1.00 98.31 94 PRO A O 1
ATOM 789 N N . TYR A 1 95 ? -5.350 3.773 -5.533 1.00 98.25 95 TYR A N 1
ATOM 790 C CA . TYR A 1 95 ? -4.532 2.710 -4.949 1.00 98.25 95 TYR A CA 1
ATOM 791 C C . TYR A 1 95 ? -3.503 3.240 -3.938 1.00 98.25 95 TYR A C 1
ATOM 793 O O . TYR A 1 95 ? -3.345 2.678 -2.859 1.00 98.25 95 TYR A O 1
ATOM 801 N N . PHE A 1 96 ? -2.836 4.361 -4.234 1.00 98.56 96 PHE A N 1
ATOM 802 C CA . PHE A 1 96 ? -1.894 4.969 -3.283 1.00 98.56 96 PHE A CA 1
ATOM 803 C C . PHE A 1 96 ? -2.601 5.688 -2.127 1.00 98.56 96 PHE A C 1
ATOM 805 O O . PHE A 1 96 ? -2.074 5.708 -1.015 1.00 98.56 96 PHE A O 1
ATOM 812 N N . ILE A 1 97 ? -3.803 6.235 -2.352 1.00 98.75 97 ILE A N 1
ATOM 813 C CA . ILE A 1 97 ? -4.657 6.748 -1.265 1.00 98.75 97 ILE A CA 1
ATOM 814 C C . ILE A 1 97 ? -5.075 5.602 -0.333 1.00 98.75 97 ILE A C 1
ATOM 816 O O . ILE A 1 97 ? -5.080 5.783 0.885 1.00 98.75 97 ILE A O 1
ATOM 820 N N . SER A 1 98 ? -5.393 4.427 -0.885 1.00 98.62 98 SER A N 1
ATOM 821 C CA . SER A 1 98 ? -5.690 3.223 -0.107 1.00 98.62 98 SER A CA 1
ATOM 822 C C . SER A 1 98 ? -4.496 2.806 0.757 1.00 98.62 98 SER A C 1
ATOM 824 O O . SER A 1 98 ? -4.654 2.726 1.976 1.00 98.62 98 SER A O 1
ATOM 826 N N . CYS A 1 99 ? -3.292 2.666 0.182 1.00 98.44 99 CYS A N 1
ATOM 827 C CA . CYS A 1 99 ? -2.076 2.357 0.947 1.00 98.44 99 CYS A CA 1
ATOM 828 C C . CYS A 1 99 ? -1.848 3.348 2.108 1.00 98.44 99 CYS A C 1
ATOM 830 O O . CYS A 1 99 ? -1.597 2.934 3.239 1.00 98.44 99 CYS A O 1
ATOM 832 N N . ASP A 1 100 ? -1.993 4.656 1.861 1.00 98.69 100 ASP A N 1
ATOM 833 C CA . ASP A 1 100 ? -1.895 5.693 2.900 1.00 98.69 100 ASP A CA 1
ATOM 834 C C . ASP A 1 100 ? -3.000 5.547 3.970 1.00 98.69 100 ASP A C 1
ATOM 836 O O . ASP A 1 100 ? -2.749 5.634 5.171 1.00 98.69 100 ASP A O 1
ATOM 840 N N . GLY A 1 101 ? -4.235 5.243 3.564 1.00 98.69 101 GLY A N 1
ATOM 841 C CA . GLY A 1 101 ? -5.343 4.967 4.481 1.00 98.69 101 GLY A CA 1
ATOM 842 C C . GLY A 1 101 ? -5.109 3.746 5.378 1.00 98.69 101 GLY A C 1
ATOM 843 O O . GLY A 1 101 ? -5.417 3.795 6.574 1.00 98.69 101 GLY A O 1
ATOM 844 N N . VAL A 1 102 ? -4.529 2.673 4.837 1.00 98.56 102 VAL A N 1
ATOM 845 C CA . VAL A 1 102 ? -4.120 1.497 5.618 1.00 98.56 102 VAL A CA 1
ATOM 846 C C . VAL A 1 102 ? -2.981 1.863 6.570 1.00 98.56 102 VAL A C 1
ATOM 848 O O . VAL A 1 102 ? -3.027 1.485 7.742 1.00 98.56 102 VAL A O 1
ATOM 851 N N . ASP A 1 103 ? -1.996 2.644 6.128 1.00 98.62 103 ASP A N 1
ATOM 852 C CA . ASP A 1 103 ? -0.900 3.109 6.982 1.00 98.62 103 ASP A CA 1
ATOM 853 C C . ASP A 1 103 ? -1.406 3.919 8.190 1.00 98.62 103 ASP A C 1
ATOM 855 O O . ASP A 1 103 ? -1.003 3.658 9.328 1.00 98.62 103 ASP A O 1
ATOM 859 N N . GLU A 1 104 ? -2.379 4.814 7.983 1.00 98.69 104 GLU A N 1
ATOM 860 C CA . GLU A 1 104 ? -3.053 5.544 9.068 1.00 98.69 104 GLU A CA 1
ATOM 861 C C . GLU A 1 104 ? -3.746 4.613 10.070 1.00 98.69 104 GLU A C 1
ATOM 863 O O . GLU A 1 104 ? -3.695 4.852 11.281 1.00 98.69 104 GLU A O 1
ATOM 868 N N . TYR A 1 105 ? -4.372 3.526 9.606 1.00 98.62 105 TYR A N 1
ATOM 869 C CA . TYR A 1 105 ? -4.965 2.541 10.512 1.00 98.62 105 TYR A CA 1
ATOM 870 C C . TYR A 1 105 ? -3.900 1.926 11.432 1.00 98.62 105 TYR A C 1
ATOM 872 O O . TYR A 1 105 ? -4.110 1.841 12.646 1.00 98.62 105 TYR A O 1
ATOM 880 N N . PHE A 1 106 ? -2.738 1.548 10.889 1.00 98.12 106 PHE A N 1
ATOM 881 C CA . PHE A 1 106 ? -1.638 0.981 11.679 1.00 98.12 106 PHE A CA 1
ATOM 882 C C . PHE A 1 106 ? -0.992 2.006 12.625 1.00 98.12 106 PHE A C 1
ATOM 884 O O . PHE A 1 106 ? -0.613 1.641 13.741 1.00 98.12 106 PHE A O 1
ATOM 891 N N . LYS A 1 107 ? -0.986 3.294 12.255 1.00 98.06 107 LYS A N 1
ATOM 892 C CA . LYS A 1 107 ? -0.641 4.422 13.143 1.00 98.06 107 LYS A CA 1
ATOM 893 C C . LYS A 1 107 ? -1.672 4.679 14.252 1.00 98.06 107 LYS A C 1
ATOM 895 O O . LYS A 1 107 ? -1.432 5.513 15.119 1.00 98.06 107 LYS A O 1
ATOM 900 N N . LYS A 1 108 ? -2.802 3.958 14.261 1.00 97.94 108 LYS A N 1
ATOM 901 C CA . LYS A 1 108 ? -3.974 4.167 15.139 1.00 97.94 108 LYS A CA 1
ATOM 902 C C . LYS A 1 108 ? -4.727 5.477 14.870 1.00 97.94 108 LYS A C 1
ATOM 904 O O . LYS A 1 108 ? -5.563 5.899 15.672 1.00 97.94 108 LYS A O 1
ATOM 909 N N . ASN A 1 109 ? -4.506 6.083 13.710 1.00 98.50 109 ASN A N 1
ATOM 910 C CA . ASN A 1 109 ? -5.191 7.279 13.238 1.00 98.50 109 ASN A CA 1
ATOM 911 C C . ASN A 1 109 ? -6.487 6.891 12.510 1.00 98.50 109 ASN A C 1
ATOM 913 O O . ASN A 1 109 ? -6.661 7.096 11.309 1.00 98.50 109 ASN A O 1
ATOM 917 N N . TYR A 1 110 ? -7.439 6.327 13.254 1.00 98.69 110 TYR A N 1
ATOM 918 C CA . TYR A 1 110 ? -8.627 5.691 12.670 1.00 98.69 110 TYR A CA 1
ATOM 919 C C . TYR A 1 110 ? -9.546 6.654 11.901 1.00 98.69 110 TYR A C 1
ATOM 921 O O . TYR A 1 110 ? -10.159 6.266 10.911 1.00 98.69 110 TYR A O 1
ATOM 929 N N . LYS A 1 111 ? -9.653 7.922 12.327 1.00 98.56 111 LYS A N 1
ATOM 930 C CA . LYS A 1 111 ? -10.450 8.931 11.603 1.00 98.56 111 LYS A CA 1
ATOM 931 C C . LYS A 1 111 ? -9.815 9.273 10.238 1.00 98.56 111 LYS A C 1
ATOM 933 O O . LYS A 1 111 ? -10.532 9.183 9.240 1.00 98.56 111 LYS A O 1
ATOM 938 N N . PRO A 1 112 ? -8.510 9.617 10.156 1.00 98.69 112 PRO A N 1
ATOM 939 C CA . PRO A 1 112 ? -7.802 9.725 8.878 1.00 98.69 112 PRO A CA 1
ATOM 940 C C . PRO A 1 112 ? -7.903 8.479 7.995 1.00 98.69 112 PRO A C 1
ATOM 942 O O . PRO A 1 112 ? -8.199 8.624 6.811 1.00 98.69 112 PRO A O 1
ATOM 945 N N . ALA A 1 113 ? -7.749 7.280 8.569 1.00 98.81 113 ALA A N 1
ATOM 946 C CA . ALA A 1 113 ? -7.877 6.021 7.835 1.00 98.81 113 ALA A CA 1
ATOM 947 C C . ALA A 1 113 ? -9.239 5.908 7.131 1.00 98.81 113 ALA A C 1
ATOM 949 O O . ALA A 1 113 ? -9.292 5.747 5.915 1.00 98.81 113 ALA A O 1
ATOM 950 N N . ILE A 1 114 ? -10.347 6.107 7.861 1.00 98.75 114 ILE A N 1
ATOM 951 C CA . ILE A 1 114 ? -11.704 6.078 7.282 1.00 98.75 114 ILE A CA 1
ATOM 952 C C . ILE A 1 114 ? -11.842 7.091 6.144 1.00 98.75 114 ILE A C 1
ATOM 954 O O . ILE A 1 114 ? -12.407 6.755 5.104 1.00 98.75 114 ILE A O 1
ATOM 958 N N . LYS A 1 115 ? -11.330 8.317 6.323 1.00 98.75 115 LYS A N 1
ATOM 959 C CA . LYS A 1 115 ? -11.434 9.376 5.309 1.00 98.75 115 LYS A CA 1
ATOM 960 C C . LYS A 1 115 ? -10.735 8.968 4.012 1.00 98.75 115 LYS A C 1
ATOM 962 O O . LYS A 1 115 ? -11.365 9.037 2.960 1.00 98.75 115 LYS A O 1
ATOM 967 N N . LYS A 1 116 ? -9.475 8.532 4.107 1.00 98.81 116 LYS A N 1
ATOM 968 C CA . LYS A 1 116 ? -8.644 8.142 2.959 1.00 98.81 116 LYS A CA 1
ATOM 969 C C . LYS A 1 116 ? -9.202 6.907 2.255 1.00 98.81 116 LYS A C 1
ATOM 971 O O . LYS A 1 116 ? -9.424 6.945 1.053 1.00 98.81 116 LYS A O 1
ATOM 976 N N . LEU A 1 117 ? -9.541 5.855 2.999 1.00 98.75 117 LEU A N 1
ATOM 977 C CA . LEU A 1 117 ? -10.102 4.627 2.421 1.00 98.75 117 LEU A CA 1
ATOM 978 C C . LEU A 1 117 ? -11.458 4.882 1.744 1.00 98.75 117 LEU A C 1
ATOM 980 O O . LEU A 1 117 ? -11.695 4.426 0.631 1.00 98.75 117 LEU A O 1
ATOM 984 N N . SER A 1 118 ? -12.330 5.688 2.361 1.00 98.25 118 SER A N 1
ATOM 985 C CA . SER A 1 118 ? -13.599 6.091 1.732 1.00 98.25 118 SER A CA 1
ATOM 986 C C . SER A 1 118 ? -13.385 6.932 0.471 1.00 98.25 118 SER A C 1
ATOM 988 O O . SER A 1 118 ? -14.215 6.912 -0.434 1.00 98.25 118 SER A O 1
ATOM 990 N N . GLU A 1 119 ? -12.317 7.728 0.424 1.00 98.44 119 GLU A N 1
ATOM 991 C CA . GLU A 1 119 ? -11.934 8.500 -0.757 1.00 98.44 119 GLU A CA 1
ATOM 992 C C . GLU A 1 119 ? -11.420 7.601 -1.879 1.00 98.44 119 GLU A C 1
ATOM 994 O O . GLU A 1 119 ? -11.903 7.741 -2.999 1.00 98.44 119 GLU A O 1
ATOM 999 N N . ALA A 1 120 ? -10.544 6.639 -1.577 1.00 98.38 120 ALA A N 1
ATOM 1000 C CA . ALA A 1 120 ? -10.087 5.637 -2.538 1.00 98.38 120 ALA A CA 1
ATOM 1001 C C . ALA A 1 120 ? -11.271 4.885 -3.167 1.00 98.38 120 ALA A C 1
ATOM 1003 O O . ALA A 1 120 ? -11.391 4.871 -4.389 1.00 98.38 120 ALA A O 1
ATOM 1004 N N . ILE A 1 121 ? -12.210 4.389 -2.346 1.00 97.62 121 ILE A N 1
ATOM 1005 C CA . ILE A 1 121 ? -13.417 3.677 -2.808 1.00 97.62 121 ILE A CA 1
ATOM 1006 C C . ILE A 1 121 ? -14.232 4.491 -3.821 1.00 97.62 121 ILE A C 1
ATOM 1008 O O . ILE A 1 121 ? -14.711 3.940 -4.806 1.00 97.62 121 ILE A O 1
ATOM 1012 N N . ARG A 1 122 ? -14.383 5.805 -3.612 1.00 97.12 122 ARG A N 1
ATOM 1013 C CA . ARG A 1 122 ? -15.116 6.677 -4.552 1.00 97.12 122 ARG A CA 1
ATOM 1014 C C . ARG A 1 122 ? -14.358 6.951 -5.851 1.00 97.12 122 ARG A C 1
ATOM 1016 O O . ARG A 1 122 ? -14.975 7.379 -6.820 1.00 97.12 122 ARG A O 1
ATOM 1023 N N . LEU A 1 123 ? -13.035 6.815 -5.830 1.00 97.44 123 LEU A N 1
ATOM 1024 C CA . LEU A 1 123 ? -12.147 7.180 -6.931 1.00 97.44 123 LEU A CA 1
ATOM 1025 C C . LEU A 1 123 ? -11.736 5.985 -7.794 1.00 97.44 123 LEU A C 1
ATOM 1027 O O . LEU A 1 123 ? -11.286 6.206 -8.920 1.00 97.44 123 LEU A O 1
ATOM 1031 N N . TYR A 1 124 ? -11.861 4.749 -7.301 1.00 96.81 124 TYR A N 1
ATOM 1032 C CA . TYR A 1 124 ? -11.671 3.577 -8.151 1.00 96.81 124 TYR A CA 1
ATOM 1033 C C . TYR A 1 124 ? -12.647 3.606 -9.323 1.00 96.81 124 TYR A C 1
ATOM 1035 O O . TYR A 1 124 ? -13.814 3.972 -9.196 1.00 96.81 124 TYR A O 1
ATOM 1043 N N . ASN A 1 125 ? -12.132 3.218 -10.481 1.00 92.62 125 ASN A N 1
ATOM 1044 C CA . ASN A 1 125 ? -12.883 3.129 -11.725 1.00 92.62 125 ASN A CA 1
ATOM 1045 C C . ASN A 1 125 ? -12.589 1.780 -12.386 1.00 92.62 125 ASN A C 1
ATOM 1047 O O . ASN A 1 125 ? -12.179 1.697 -13.544 1.00 92.62 125 ASN A O 1
ATOM 1051 N N . ASP A 1 126 ? -12.706 0.725 -11.591 1.00 91.75 126 ASP A N 1
ATOM 1052 C CA . ASP A 1 126 ? -12.524 -0.656 -12.004 1.00 91.75 126 ASP A CA 1
ATOM 1053 C C . ASP A 1 126 ? -13.594 -1.540 -11.337 1.00 91.75 126 ASP A C 1
ATOM 1055 O O . ASP A 1 126 ? -14.499 -1.042 -10.669 1.00 91.75 126 ASP A O 1
ATOM 1059 N N . GLN A 1 127 ? -13.557 -2.845 -11.610 1.00 89.88 127 GLN A N 1
ATOM 1060 C CA . GLN A 1 127 ? -14.566 -3.799 -11.137 1.00 89.88 127 GLN A CA 1
ATOM 1061 C C . GLN A 1 127 ? -14.133 -4.556 -9.873 1.00 89.88 127 GLN A C 1
ATOM 1063 O O . GLN A 1 127 ? -14.823 -5.489 -9.454 1.00 89.88 127 GLN A O 1
ATOM 1068 N N . TRP A 1 128 ? -12.988 -4.214 -9.276 1.00 89.88 128 TRP A N 1
ATOM 1069 C CA . TRP A 1 128 ? -12.514 -4.907 -8.088 1.00 89.88 128 TRP A CA 1
ATOM 1070 C C . TRP A 1 128 ? -13.337 -4.491 -6.863 1.00 89.88 128 TRP A C 1
ATOM 1072 O O . TRP A 1 128 ? -13.711 -3.334 -6.701 1.00 89.88 128 TRP A O 1
ATOM 1082 N N . PRO A 1 129 ? -13.618 -5.423 -5.940 1.00 88.81 129 PRO A N 1
ATOM 1083 C CA . PRO A 1 129 ? -14.441 -5.123 -4.772 1.00 88.81 129 PRO A CA 1
ATOM 1084 C C . PRO A 1 129 ? -13.702 -4.319 -3.687 1.00 88.81 129 PRO A C 1
ATOM 1086 O O . PRO A 1 129 ? -14.324 -3.927 -2.707 1.00 88.81 129 PRO A O 1
ATOM 1089 N N . HIS A 1 130 ? -12.381 -4.123 -3.813 1.00 94.44 130 HIS A N 1
ATOM 1090 C CA . HIS A 1 130 ? -11.520 -3.419 -2.845 1.00 94.44 130 HIS A CA 1
ATOM 1091 C C . HIS A 1 130 ? -11.791 -3.798 -1.377 1.00 94.44 130 HIS A C 1
ATOM 1093 O O . HIS A 1 130 ? -11.816 -2.954 -0.480 1.00 94.44 130 HIS A O 1
ATOM 1099 N N . ILE A 1 131 ? -11.969 -5.102 -1.128 1.00 94.56 131 ILE A N 1
ATOM 1100 C CA . ILE A 1 131 ? -12.328 -5.669 0.183 1.00 94.56 131 ILE A CA 1
ATOM 1101 C C . ILE A 1 131 ? -11.392 -5.231 1.313 1.00 94.56 131 ILE A C 1
ATOM 1103 O O . ILE A 1 131 ? -11.842 -5.060 2.441 1.00 94.56 131 ILE A O 1
ATOM 1107 N N . THR A 1 132 ? -10.112 -4.996 1.017 1.00 94.50 132 THR A N 1
ATOM 1108 C CA . THR A 1 132 ? -9.131 -4.482 1.980 1.00 94.50 132 THR A CA 1
ATOM 1109 C C . THR A 1 132 ? -9.548 -3.121 2.536 1.00 94.50 132 THR A C 1
ATOM 1111 O O . THR A 1 132 ? -9.504 -2.915 3.750 1.00 94.50 132 THR A O 1
ATOM 1114 N N . ASP A 1 133 ? -10.013 -2.213 1.677 1.00 97.94 133 ASP A N 1
ATOM 1115 C CA . ASP A 1 133 ? -10.397 -0.856 2.072 1.00 97.94 133 ASP A CA 1
ATOM 1116 C C . ASP A 1 133 ? -11.666 -0.891 2.924 1.00 97.94 133 ASP A C 1
ATOM 1118 O O . ASP A 1 133 ? -11.713 -0.301 4.006 1.00 97.94 133 ASP A O 1
ATOM 1122 N N . ILE A 1 134 ? -12.662 -1.667 2.485 1.00 97.56 134 ILE A N 1
ATOM 1123 C CA . ILE A 1 134 ? -13.918 -1.913 3.210 1.00 97.56 134 ILE A CA 1
ATOM 1124 C C . ILE A 1 134 ? -13.623 -2.486 4.603 1.00 97.56 134 ILE A C 1
ATOM 1126 O O . ILE A 1 134 ? -14.109 -1.971 5.615 1.00 97.56 134 ILE A O 1
ATOM 1130 N N . PHE A 1 135 ? -12.762 -3.500 4.674 1.00 97.81 135 PHE A N 1
ATOM 1131 C CA . PHE A 1 135 ? -12.385 -4.159 5.918 1.00 97.81 135 PHE A CA 1
ATOM 1132 C C . PHE A 1 135 ? -11.687 -3.202 6.895 1.00 97.81 135 PHE A C 1
ATOM 1134 O O . PHE A 1 135 ? -12.047 -3.145 8.076 1.00 97.81 135 PHE A O 1
ATOM 1141 N N . TYR A 1 136 ? -10.727 -2.396 6.427 1.00 98.38 136 TYR A N 1
ATOM 1142 C CA . TYR A 1 136 ? -10.033 -1.434 7.288 1.00 98.38 136 TYR A CA 1
ATOM 1143 C C . TYR A 1 136 ? -10.910 -0.241 7.700 1.00 98.38 136 TYR A C 1
ATOM 1145 O O . TYR A 1 136 ? -10.708 0.297 8.795 1.00 98.38 136 TYR A O 1
ATOM 1153 N N . ILE A 1 137 ? -11.930 0.133 6.918 1.00 98.56 137 ILE A N 1
ATOM 1154 C CA . ILE A 1 137 ? -12.976 1.070 7.367 1.00 98.56 137 ILE A CA 1
ATOM 1155 C C . ILE A 1 137 ? -13.787 0.453 8.515 1.00 98.56 137 ILE A C 1
ATOM 1157 O O . ILE A 1 137 ? -13.995 1.116 9.541 1.00 98.56 137 ILE A O 1
ATOM 1161 N N . GLY A 1 138 ? -14.204 -0.809 8.383 1.00 98.38 138 GLY A N 1
ATOM 1162 C CA . GLY A 1 138 ? -14.905 -1.554 9.433 1.00 98.38 138 GLY A CA 1
ATOM 1163 C C . GLY A 1 138 ? -14.093 -1.627 10.727 1.00 98.38 138 GLY A C 1
ATOM 1164 O O . GLY A 1 138 ? -14.559 -1.203 11.790 1.00 98.38 138 GLY A O 1
ATOM 1165 N N . LEU A 1 139 ? -12.830 -2.058 10.635 1.00 98.31 139 LEU A N 1
ATOM 1166 C CA . LEU A 1 139 ? -11.912 -2.119 11.777 1.00 98.31 139 LEU A CA 1
ATOM 1167 C C . LEU A 1 139 ? -11.666 -0.746 12.410 1.00 98.31 139 LEU A C 1
ATOM 1169 O O . LEU A 1 139 ? -11.643 -0.632 13.635 1.00 98.31 139 LEU A O 1
ATOM 1173 N N . SER A 1 140 ? -11.513 0.307 11.608 1.00 98.56 140 SER A N 1
ATOM 1174 C CA . SER A 1 140 ? -11.338 1.670 12.121 1.00 98.56 140 SER A CA 1
ATOM 1175 C C . SER A 1 140 ? -12.559 2.142 12.917 1.00 98.56 140 SER A C 1
ATOM 1177 O O . SER A 1 140 ? -12.405 2.687 14.012 1.00 98.56 140 SER A O 1
ATOM 1179 N N . ASN A 1 141 ? -13.779 1.892 12.424 1.00 98.56 141 ASN A N 1
ATOM 1180 C CA . ASN A 1 141 ? -15.010 2.208 13.159 1.00 98.56 141 ASN A CA 1
ATOM 1181 C C . ASN A 1 141 ? -15.123 1.393 14.452 1.00 98.56 141 ASN A C 1
ATOM 1183 O O . ASN A 1 141 ? -15.461 1.951 15.500 1.00 98.56 141 ASN A O 1
ATOM 1187 N N . TRP A 1 142 ? -14.757 0.110 14.408 1.00 98.25 142 TRP A N 1
ATOM 1188 C CA . TRP A 1 142 ? -14.719 -0.746 15.591 1.00 98.25 142 TRP A CA 1
ATOM 1189 C C . TRP A 1 142 ? -13.774 -0.189 16.661 1.00 98.25 142 TRP A C 1
ATOM 1191 O O . TRP A 1 142 ? -14.153 -0.068 17.828 1.00 98.25 142 TRP A O 1
ATOM 1201 N N . LYS A 1 143 ? -12.554 0.206 16.271 1.00 98.06 143 LYS A N 1
ATOM 1202 C CA . LYS A 1 143 ? -11.551 0.789 17.179 1.00 98.06 143 LYS A CA 1
ATOM 1203 C C . LYS A 1 143 ? -11.971 2.139 17.764 1.00 98.06 143 LYS A C 1
ATOM 1205 O O . LYS A 1 143 ? -11.507 2.487 18.845 1.00 98.06 143 LYS A O 1
ATOM 1210 N N . LEU A 1 144 ? -12.864 2.868 17.095 1.00 98.12 144 LEU A N 1
ATOM 1211 C CA . LEU A 1 144 ? -13.479 4.102 17.595 1.00 98.12 144 LEU A CA 1
ATOM 1212 C C . LEU A 1 144 ? -14.713 3.863 18.487 1.00 98.12 144 LEU A C 1
ATOM 1214 O O . LEU A 1 144 ? -15.337 4.831 18.913 1.00 98.12 144 LEU A O 1
ATOM 1218 N N . GLY A 1 145 ? -15.095 2.608 18.747 1.00 97.50 145 GLY A N 1
ATOM 1219 C CA . GLY A 1 145 ? -16.272 2.260 19.552 1.00 97.50 145 GLY A CA 1
ATOM 1220 C C . GLY A 1 145 ? -17.607 2.312 18.799 1.00 97.50 145 GLY A C 1
ATOM 1221 O O . GLY A 1 145 ? -18.645 2.032 19.392 1.00 97.50 145 GLY A O 1
ATOM 1222 N N . LYS A 1 146 ? -17.599 2.603 17.491 1.00 97.06 146 LYS A N 1
ATOM 1223 C CA . LYS A 1 146 ? -18.794 2.680 16.631 1.00 97.06 146 LYS A CA 1
ATOM 1224 C C . LYS A 1 146 ? -19.195 1.294 16.120 1.00 97.06 146 LYS A C 1
ATOM 1226 O O . LYS A 1 146 ? -19.077 0.994 14.930 1.00 97.06 146 LYS A O 1
ATOM 1231 N N . ARG A 1 147 ? -19.559 0.400 17.042 1.00 94.50 147 ARG A N 1
ATOM 1232 C CA . ARG A 1 147 ? -19.787 -1.024 16.738 1.00 94.50 147 ARG A CA 1
ATOM 1233 C C . ARG A 1 147 ? 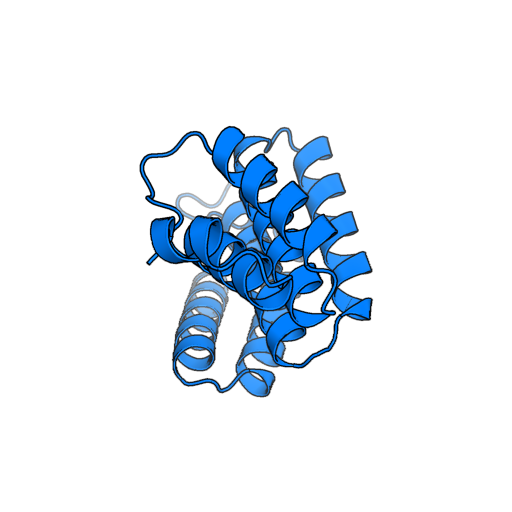-20.956 -1.247 15.779 1.00 94.50 147 ARG A C 1
ATOM 1235 O O . ARG A 1 147 ? -20.834 -2.067 14.882 1.00 94.50 147 ARG A O 1
ATOM 1242 N N . ASP A 1 148 ? -22.032 -0.486 15.932 1.00 95.25 148 ASP A N 1
ATOM 1243 C CA . ASP A 1 148 ? -23.227 -0.481 15.076 1.00 95.25 148 ASP A CA 1
ATOM 1244 C C . ASP A 1 148 ? -22.921 -0.1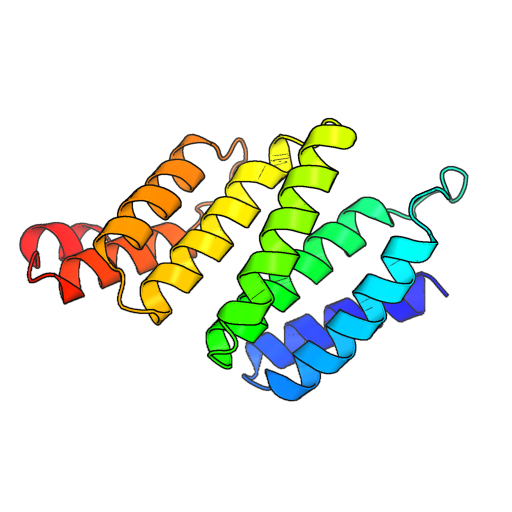47 13.605 1.00 95.25 148 ASP A C 1
ATOM 1246 O O . ASP A 1 148 ? -23.528 -0.702 12.688 1.00 95.25 148 ASP A O 1
ATOM 1250 N N . VAL A 1 149 ? -21.948 0.739 13.382 1.00 94.88 149 VAL A N 1
ATOM 1251 C CA . VAL A 1 149 ? -21.439 1.066 12.049 1.00 94.88 149 VAL A CA 1
ATOM 1252 C C . VAL A 1 149 ? -20.503 -0.034 11.559 1.00 94.88 149 VAL A C 1
ATOM 1254 O O . VAL A 1 149 ? -20.630 -0.480 10.423 1.00 94.88 149 VAL A O 1
ATOM 1257 N N . ALA A 1 150 ? -19.576 -0.482 12.410 1.00 95.50 150 ALA A N 1
ATOM 1258 C CA . ALA A 1 150 ? -18.535 -1.440 12.046 1.00 95.50 150 ALA A CA 1
ATOM 1259 C C . ALA A 1 150 ? -19.089 -2.792 11.572 1.00 95.50 150 ALA A C 1
ATOM 1261 O O . ALA A 1 150 ? -18.585 -3.330 10.593 1.00 95.50 150 ALA A O 1
ATOM 1262 N N . VAL A 1 151 ? -20.141 -3.313 12.215 1.00 94.06 151 VAL A N 1
ATOM 1263 C CA . VAL A 1 151 ? -20.746 -4.612 11.852 1.00 94.06 151 VAL A CA 1
ATOM 1264 C C . VAL A 1 151 ? -21.326 -4.652 10.440 1.00 94.06 151 VAL A C 1
ATOM 1266 O O . VAL A 1 151 ? -21.537 -5.731 9.919 1.00 94.06 151 VAL A O 1
ATOM 1269 N N . ARG A 1 152 ? -21.568 -3.503 9.798 1.00 94.12 152 ARG A N 1
ATOM 1270 C CA . ARG A 1 152 ? -22.061 -3.448 8.410 1.00 94.12 152 ARG A CA 1
ATOM 1271 C C . ARG A 1 152 ? -20.967 -3.705 7.367 1.00 94.12 152 ARG A C 1
ATOM 1273 O O . ARG A 1 152 ? -21.275 -3.771 6.184 1.00 94.12 152 ARG A O 1
ATOM 1280 N N . TYR A 1 153 ? -19.708 -3.777 7.798 1.00 91.88 153 TYR A N 1
ATOM 1281 C CA . TYR A 1 153 ? -18.533 -3.996 6.948 1.00 91.88 153 TYR A CA 1
ATOM 1282 C C . TYR A 1 153 ? -17.982 -5.432 7.044 1.00 91.88 153 TYR A C 1
ATOM 1284 O O . TYR A 1 153 ? -16.982 -5.728 6.390 1.00 91.88 153 TYR A O 1
ATOM 1292 N N . PHE A 1 154 ? -18.593 -6.293 7.867 1.00 88.94 154 PHE A N 1
ATOM 1293 C CA . PHE A 1 154 ? -18.233 -7.700 8.070 1.00 88.94 154 PHE A CA 1
ATOM 1294 C C . PHE A 1 154 ? -19.423 -8.590 7.714 1.00 88.94 154 PHE A C 1
ATOM 1296 O O . PHE A 1 154 ? -19.170 -9.712 7.229 1.00 88.94 154 PHE A O 1
#

Sequence (154 aa):
SYTVNCNKYLIAQNKIYLGLYEEANKELSSCIEYFKKNLTKTSDLGKNYQMFYLYSLMSLIDTNTKLRRHEENNVLLKTAFEYIKQNNLKQYTPYFISCDGVDEYFKKNYKPAIKKLSEAIRLYNDQWPHITDIFYIGLSNWKLGKRDVAVRYF

InterPro domains:
  IPR011990 Tetratricopeptide-like helical domain superfamily [G3DSA:1.25.40.10] (7-154)
  IPR011990 Tetratricopeptide-like helical domain superfamily [SSF48452] (9-154)